Protein AF-A0A1Q6L442-F1 (afdb_monomer)

Structure (mmCIF, N/CA/C/O backbone):
data_AF-A0A1Q6L442-F1
#
_entry.id   AF-A0A1Q6L442-F1
#
loop_
_atom_site.group_PDB
_atom_site.id
_atom_site.type_symbol
_atom_site.label_atom_id
_atom_site.label_alt_id
_atom_site.label_comp_id
_atom_site.label_asym_id
_atom_site.label_entity_id
_atom_site.label_seq_id
_atom_site.pdbx_PDB_ins_code
_atom_site.Cartn_x
_atom_site.Cartn_y
_atom_site.Cartn_z
_atom_site.occupancy
_atom_site.B_iso_or_equiv
_atom_site.auth_seq_id
_atom_site.auth_comp_id
_atom_site.auth_asym_id
_atom_site.auth_atom_id
_atom_site.pdbx_PDB_model_num
ATOM 1 N N . MET A 1 1 ? 9.532 13.863 10.170 1.00 47.09 1 MET A N 1
ATOM 2 C CA . MET A 1 1 ? 10.358 12.880 9.444 1.00 47.09 1 MET A CA 1
ATOM 3 C C . MET A 1 1 ? 9.389 11.934 8.783 1.00 47.09 1 MET A C 1
ATOM 5 O O . MET A 1 1 ? 8.448 11.563 9.470 1.00 47.09 1 MET A O 1
ATOM 9 N N . ALA A 1 2 ? 9.573 11.649 7.494 1.00 65.31 2 ALA A N 1
ATOM 10 C CA . ALA A 1 2 ? 8.745 10.674 6.796 1.00 65.31 2 ALA A CA 1
ATOM 11 C C . ALA A 1 2 ? 8.930 9.281 7.428 1.00 65.31 2 ALA A C 1
ATOM 13 O O . ALA A 1 2 ? 10.045 8.948 7.839 1.00 65.31 2 ALA A O 1
ATOM 14 N N . MET A 1 3 ? 7.854 8.505 7.531 1.00 84.50 3 MET A N 1
ATOM 15 C CA . MET A 1 3 ? 7.868 7.109 7.976 1.00 84.50 3 MET A CA 1
ATOM 16 C C . MET A 1 3 ? 8.836 6.270 7.123 1.00 84.50 3 MET A C 1
ATOM 18 O O . MET A 1 3 ? 8.867 6.415 5.902 1.00 84.50 3 MET A O 1
ATOM 22 N N . SER A 1 4 ? 9.626 5.389 7.752 1.00 88.81 4 SER A N 1
ATOM 23 C CA . SER A 1 4 ? 10.539 4.503 7.009 1.00 88.81 4 SER A CA 1
ATOM 24 C C . SER A 1 4 ? 9.774 3.445 6.204 1.00 88.81 4 SER A C 1
ATOM 26 O O . SER A 1 4 ? 8.594 3.181 6.459 1.00 88.81 4 SER A O 1
ATOM 28 N N . LEU A 1 5 ? 10.444 2.790 5.251 1.00 88.56 5 LEU A N 1
ATOM 29 C CA . LEU A 1 5 ? 9.835 1.713 4.462 1.00 88.56 5 LEU A CA 1
ATOM 30 C C . LEU A 1 5 ? 9.466 0.507 5.327 1.00 88.56 5 LEU A C 1
ATOM 32 O O . LEU A 1 5 ? 8.399 -0.068 5.144 1.00 88.56 5 LEU A O 1
ATOM 36 N N . GLU A 1 6 ? 10.296 0.160 6.310 1.00 87.56 6 GLU A N 1
ATOM 37 C CA . GLU A 1 6 ? 10.014 -0.922 7.256 1.00 87.56 6 GLU A CA 1
ATOM 38 C C . GLU A 1 6 ? 8.834 -0.581 8.164 1.00 87.56 6 GLU A C 1
ATOM 40 O O . GLU A 1 6 ? 8.003 -1.438 8.461 1.00 87.56 6 GLU A O 1
ATOM 45 N N . GLN A 1 7 ? 8.743 0.678 8.602 1.00 90.00 7 GLN A N 1
ATOM 46 C CA . GLN A 1 7 ? 7.605 1.149 9.384 1.00 90.00 7 GLN A CA 1
ATOM 47 C C . GLN A 1 7 ? 6.324 1.131 8.548 1.00 90.00 7 GLN A C 1
ATOM 49 O O . GLN A 1 7 ? 5.296 0.680 9.046 1.00 90.00 7 GLN A O 1
ATOM 54 N N . THR A 1 8 ? 6.399 1.552 7.284 1.00 91.94 8 THR A N 1
ATOM 55 C CA . THR A 1 8 ? 5.276 1.538 6.337 1.00 91.94 8 THR A CA 1
ATOM 56 C C . THR A 1 8 ? 4.794 0.112 6.078 1.00 91.94 8 THR A C 1
ATOM 58 O O . THR A 1 8 ? 3.613 -0.167 6.273 1.00 91.94 8 THR A O 1
ATOM 61 N N . ASP A 1 9 ? 5.699 -0.809 5.728 1.00 90.81 9 ASP A N 1
ATOM 62 C CA . ASP A 1 9 ? 5.405 -2.242 5.574 1.00 90.81 9 ASP A CA 1
ATOM 63 C C . ASP A 1 9 ? 4.713 -2.793 6.825 1.00 90.81 9 ASP A C 1
ATOM 65 O O . ASP A 1 9 ? 3.621 -3.357 6.750 1.00 90.81 9 ASP A O 1
ATOM 69 N N . HIS A 1 10 ? 5.313 -2.576 7.997 1.00 91.06 10 HIS A N 1
ATOM 70 C CA . HIS A 1 10 ? 4.759 -3.055 9.256 1.00 91.06 10 HIS A CA 1
ATOM 71 C C . HIS A 1 10 ? 3.361 -2.493 9.525 1.00 91.06 10 HIS A C 1
ATOM 73 O O . HIS A 1 10 ? 2.498 -3.201 10.043 1.00 91.06 10 HIS A O 1
ATOM 79 N N . PHE A 1 11 ? 3.133 -1.220 9.212 1.00 92.50 11 PHE A N 1
ATOM 80 C CA . PHE A 1 11 ? 1.860 -0.566 9.471 1.00 92.50 11 PHE A CA 1
ATOM 81 C C . PHE A 1 11 ? 0.762 -1.080 8.534 1.00 92.50 11 PHE A C 1
ATOM 83 O O . PHE A 1 11 ? -0.302 -1.483 9.008 1.00 92.50 11 PHE A O 1
ATOM 90 N N . LEU A 1 12 ? 1.042 -1.150 7.229 1.00 94.12 12 LEU A N 1
ATOM 91 C CA . LEU A 1 12 ? 0.095 -1.621 6.215 1.00 94.12 12 LEU A CA 1
ATOM 92 C C . LEU A 1 12 ? -0.274 -3.094 6.412 1.00 94.12 12 LEU A C 1
ATOM 94 O O . LEU A 1 12 ? -1.444 -3.457 6.291 1.00 94.12 12 LEU A O 1
ATOM 98 N N . ARG A 1 13 ? 0.682 -3.941 6.824 1.00 94.19 13 ARG A N 1
ATOM 99 C CA . ARG A 1 13 ? 0.405 -5.357 7.124 1.00 94.19 13 ARG A CA 1
ATOM 100 C C . ARG A 1 13 ? -0.593 -5.570 8.256 1.00 94.19 13 ARG A C 1
ATOM 102 O O . ARG A 1 13 ? -1.249 -6.606 8.314 1.00 94.19 13 ARG A O 1
ATOM 109 N N . HIS A 1 14 ? -0.720 -4.598 9.151 1.00 94.75 14 HIS A N 1
ATOM 110 C CA . HIS A 1 14 ? -1.582 -4.694 10.322 1.00 94.75 14 HIS A CA 1
ATOM 111 C C . HIS A 1 14 ? -2.919 -3.958 10.173 1.00 94.75 14 HIS A C 1
ATOM 113 O O . HIS A 1 14 ? -3.725 -3.994 11.103 1.00 94.75 14 HIS A O 1
ATOM 119 N N . VAL A 1 15 ? -3.206 -3.354 9.011 1.00 95.12 15 VAL A N 1
ATOM 120 C CA . VAL A 1 15 ? -4.470 -2.637 8.753 1.00 95.12 15 VAL A CA 1
ATOM 121 C C . VAL A 1 15 ? -5.685 -3.524 9.017 1.00 95.12 15 VAL A C 1
ATOM 123 O O . VAL A 1 15 ? -6.583 -3.108 9.741 1.00 95.12 15 VAL A O 1
ATOM 126 N N . LYS A 1 16 ? -5.687 -4.773 8.534 1.00 96.19 16 LYS A N 1
ATOM 127 C CA . LYS A 1 16 ? -6.779 -5.725 8.794 1.00 96.19 16 LYS A CA 1
ATOM 128 C C . LYS A 1 16 ? -7.025 -5.961 10.281 1.00 96.19 16 LYS A C 1
ATOM 130 O O . LYS A 1 16 ? -8.147 -5.817 10.748 1.00 96.19 16 LYS A O 1
ATOM 135 N N . MET A 1 17 ? -5.968 -6.273 11.028 1.00 95.56 17 MET A N 1
ATOM 136 C CA . MET A 1 17 ? -6.059 -6.489 12.474 1.00 95.56 17 MET A CA 1
ATOM 137 C C . MET A 1 17 ? -6.638 -5.258 13.181 1.00 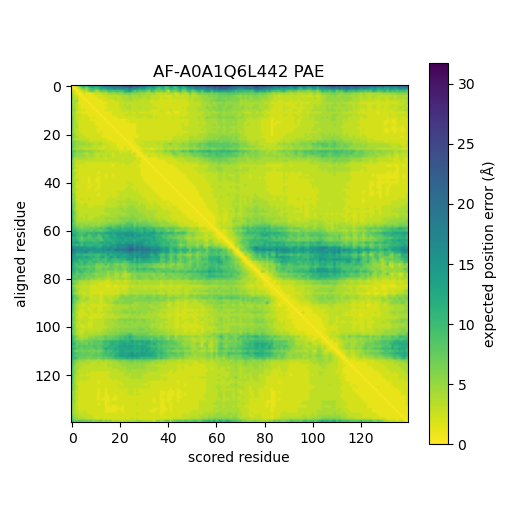95.56 17 MET A C 1
ATOM 139 O O . MET A 1 17 ? -7.467 -5.392 14.074 1.00 95.56 17 MET A O 1
ATOM 143 N N . HIS A 1 18 ? -6.230 -4.056 12.775 1.00 95.00 18 HIS A N 1
ATOM 144 C CA . HIS A 1 18 ? -6.735 -2.816 13.359 1.00 95.00 18 HIS A CA 1
ATOM 145 C C . HIS A 1 18 ? -8.176 -2.511 12.954 1.00 95.00 18 HIS A C 1
ATOM 147 O O . HIS A 1 18 ? -8.950 -2.037 13.781 1.00 95.00 18 HIS A O 1
ATOM 153 N N . ALA A 1 19 ? -8.577 -2.847 11.732 1.00 94.62 19 ALA A N 1
ATOM 154 C CA . ALA A 1 19 ? -9.970 -2.775 11.322 1.00 94.62 19 ALA A CA 1
ATOM 155 C C . ALA A 1 19 ? -10.856 -3.740 12.122 1.00 94.62 19 ALA A C 1
ATOM 157 O O . ALA A 1 19 ? -11.946 -3.354 12.545 1.00 94.62 19 ALA A O 1
ATOM 158 N N . ASP A 1 20 ? -10.380 -4.957 12.392 1.00 94.62 20 ASP A N 1
ATOM 159 C CA . ASP A 1 20 ? -11.085 -5.930 13.231 1.00 94.62 20 ASP A CA 1
ATOM 160 C C . ASP A 1 20 ? -11.217 -5.422 14.678 1.00 94.62 20 ASP A C 1
ATOM 162 O O . ASP A 1 20 ? -12.302 -5.483 15.258 1.00 94.62 20 ASP A O 1
ATOM 166 N N . GLU A 1 21 ? -10.157 -4.830 15.242 1.00 95.81 21 GLU A N 1
ATOM 167 C CA . GLU A 1 21 ? -10.202 -4.158 16.550 1.00 95.81 21 GLU A CA 1
ATOM 168 C C . GLU A 1 21 ? -11.255 -3.032 16.584 1.00 95.81 21 GLU A C 1
ATOM 170 O O . GLU A 1 21 ? -11.976 -2.886 17.574 1.00 95.81 21 GLU A O 1
ATOM 175 N N . VAL A 1 22 ? -11.375 -2.238 15.512 1.00 94.25 22 VAL A N 1
ATOM 176 C CA . VAL A 1 22 ? -12.389 -1.174 15.407 1.00 94.25 22 VAL A CA 1
ATOM 177 C C . VAL A 1 22 ? -13.797 -1.768 15.330 1.00 94.25 22 VAL A C 1
ATOM 179 O O . VAL A 1 22 ? -14.670 -1.343 16.087 1.00 94.25 22 VAL A O 1
ATOM 182 N N . LYS A 1 23 ? -14.022 -2.783 14.483 1.00 92.62 23 LYS A N 1
ATOM 183 C CA . LYS A 1 23 ? -15.328 -3.458 14.337 1.00 92.62 23 LYS A CA 1
ATOM 184 C C . LYS A 1 23 ? -15.798 -4.104 15.645 1.00 92.62 23 LYS A C 1
ATOM 186 O O . LYS A 1 23 ? -16.991 -4.096 15.934 1.00 92.62 23 LYS A O 1
ATOM 191 N N . LEU A 1 24 ? -14.871 -4.638 16.441 1.00 94.44 24 LEU A N 1
ATOM 192 C CA . LEU A 1 24 ? -15.152 -5.276 17.731 1.00 94.44 24 LEU A CA 1
ATOM 193 C C . LEU A 1 24 ? -15.218 -4.291 18.911 1.00 94.44 24 LEU A C 1
ATOM 195 O O . LEU A 1 24 ? -15.522 -4.706 20.029 1.00 94.44 24 LEU A O 1
ATOM 199 N N . GLY A 1 25 ? -14.913 -3.006 18.701 1.00 93.81 25 GLY A N 1
ATOM 200 C CA . GLY A 1 25 ? -14.848 -2.010 19.775 1.00 93.81 25 GLY A CA 1
ATOM 201 C C . GLY A 1 25 ? -13.678 -2.216 20.748 1.00 93.81 25 GLY A C 1
ATOM 202 O O . GLY A 1 25 ? -13.725 -1.748 21.883 1.00 93.81 25 GLY A O 1
ATOM 203 N N . THR A 1 26 ? -12.627 -2.926 20.328 1.00 95.75 26 THR A N 1
ATOM 204 C CA . THR A 1 26 ? -11.434 -3.240 21.133 1.00 95.75 26 THR A CA 1
ATOM 205 C C . THR A 1 26 ? -10.200 -2.435 20.725 1.00 95.75 26 THR A C 1
ATOM 207 O O . THR A 1 26 ? -9.119 -2.650 21.275 1.00 95.75 26 THR A O 1
ATOM 210 N N . PHE A 1 27 ? -10.337 -1.487 19.796 1.00 94.81 27 PHE A N 1
ATOM 211 C CA . PHE A 1 27 ? -9.258 -0.603 19.363 1.00 94.81 27 PHE A CA 1
ATOM 212 C C . PHE A 1 27 ? -8.814 0.342 20.493 1.00 94.81 27 PHE A C 1
ATOM 214 O O . PHE A 1 27 ? -9.555 1.229 20.909 1.00 94.81 27 PHE A O 1
ATOM 221 N N . LYS A 1 28 ? -7.589 0.143 21.002 1.00 91.88 28 LYS A N 1
ATOM 222 C CA . LYS A 1 28 ? -7.032 0.877 22.162 1.00 91.88 28 LYS A CA 1
ATOM 223 C C . LYS A 1 28 ? -5.968 1.922 21.815 1.00 91.88 28 LYS A C 1
ATOM 225 O O . LYS A 1 28 ? -5.414 2.537 22.723 1.00 91.88 28 LYS A O 1
ATOM 230 N N . LYS A 1 29 ? -5.601 2.064 20.539 1.00 91.44 29 LYS A N 1
ATOM 231 C CA . LYS A 1 29 ? -4.540 3.000 20.136 1.00 91.44 29 LYS A CA 1
ATOM 232 C C . LYS A 1 29 ? -5.066 4.429 20.194 1.00 91.44 29 LYS A C 1
ATOM 234 O O . LYS A 1 29 ? -6.263 4.652 20.021 1.00 91.44 29 LYS A O 1
ATOM 239 N N . ASP A 1 30 ? -4.161 5.381 20.404 1.00 93.69 30 ASP A N 1
ATOM 240 C CA . ASP A 1 30 ? -4.505 6.793 20.280 1.00 93.69 30 ASP A CA 1
ATOM 241 C C . ASP A 1 30 ? -4.990 7.081 18.855 1.00 93.69 30 ASP A C 1
ATOM 243 O O . ASP A 1 30 ? -4.300 6.790 17.876 1.00 93.69 30 ASP A O 1
ATOM 247 N N . LYS A 1 31 ? -6.217 7.589 18.751 1.00 91.88 31 LYS A N 1
ATOM 248 C CA . LYS A 1 31 ? -6.934 7.713 17.483 1.00 91.88 31 LYS A CA 1
ATOM 249 C C . LYS A 1 31 ? -6.283 8.748 16.564 1.00 91.88 31 LYS A C 1
ATOM 251 O O . LYS A 1 31 ? -6.155 8.495 15.368 1.00 91.88 31 LYS A O 1
ATOM 256 N N . GLU A 1 32 ? -5.861 9.886 17.113 1.00 92.69 32 GLU A N 1
ATOM 257 C CA . GLU A 1 32 ? -5.261 10.981 16.343 1.00 92.69 32 GLU A CA 1
ATOM 258 C C . GLU A 1 32 ? -3.869 10.603 15.820 1.00 92.69 32 GLU A C 1
ATOM 260 O O . GLU A 1 32 ? -3.595 10.741 14.624 1.00 92.69 32 GLU A O 1
ATOM 265 N N . ASP A 1 33 ? -3.006 10.063 16.685 1.00 93.56 33 ASP A N 1
ATOM 266 C CA . ASP A 1 33 ? -1.670 9.595 16.308 1.00 93.56 33 ASP A CA 1
ATOM 267 C C . ASP A 1 33 ? -1.738 8.426 15.316 1.00 93.56 33 ASP A C 1
ATOM 269 O O . ASP A 1 33 ? -0.993 8.396 14.330 1.00 93.56 33 ASP A O 1
ATOM 273 N N . TYR A 1 34 ? -2.666 7.485 15.520 1.00 94.62 34 TYR A N 1
ATOM 274 C CA . TYR A 1 34 ? -2.847 6.363 14.603 1.00 94.62 34 TYR A CA 1
ATOM 275 C C . TYR A 1 34 ? -3.322 6.818 13.219 1.00 94.62 34 TYR A C 1
ATOM 277 O O . TYR A 1 34 ? -2.739 6.401 12.220 1.00 94.62 34 TYR A O 1
ATOM 285 N N . LEU A 1 35 ? -4.327 7.701 13.142 1.00 95.12 35 LEU A N 1
ATOM 286 C CA . LEU A 1 35 ? -4.812 8.257 11.872 1.00 95.12 35 LEU A CA 1
ATOM 287 C C . LEU A 1 35 ? -3.700 8.975 11.107 1.00 95.12 35 LEU A C 1
ATOM 289 O O . LEU A 1 35 ? -3.562 8.797 9.896 1.00 95.12 35 LEU A O 1
ATOM 293 N N . LYS A 1 36 ? -2.878 9.760 11.810 1.00 94.88 36 LYS A N 1
ATOM 294 C CA . LYS A 1 36 ? -1.727 10.439 11.213 1.00 94.88 36 LYS A CA 1
ATOM 295 C C . LYS A 1 36 ? -0.744 9.439 10.600 1.00 94.88 36 LYS A C 1
ATOM 297 O O . LYS A 1 36 ? -0.351 9.608 9.448 1.00 94.88 36 LYS A O 1
ATOM 302 N N . LYS A 1 37 ? -0.383 8.390 11.345 1.00 95.25 37 LYS A N 1
ATOM 303 C CA . LYS A 1 37 ? 0.526 7.329 10.879 1.00 95.25 37 LYS A CA 1
ATOM 304 C C . LYS A 1 37 ? -0.058 6.528 9.718 1.00 95.25 37 LYS A C 1
ATOM 306 O O . LYS A 1 37 ? 0.675 6.207 8.790 1.00 95.25 37 LYS A O 1
ATOM 311 N N . LEU A 1 38 ? -1.362 6.253 9.734 1.00 94.88 38 LEU A N 1
ATOM 312 C CA . LEU A 1 38 ? -2.047 5.537 8.657 1.00 94.88 38 LEU A CA 1
ATOM 313 C C . LEU A 1 38 ? -2.031 6.333 7.348 1.00 94.88 38 LEU A C 1
ATOM 315 O O . LEU A 1 38 ? -1.661 5.792 6.309 1.00 94.88 38 LEU A O 1
ATOM 319 N N . LYS A 1 39 ? -2.353 7.630 7.409 1.00 94.31 39 LYS A N 1
ATOM 320 C CA . LYS A 1 39 ? -2.280 8.539 6.252 1.00 94.31 39 LYS A CA 1
ATOM 321 C C . LYS A 1 39 ? -0.854 8.657 5.713 1.00 94.31 39 LYS A C 1
ATOM 323 O O . LYS A 1 39 ? -0.646 8.709 4.504 1.00 94.31 39 LYS A O 1
ATOM 328 N N . GLU A 1 40 ? 0.138 8.675 6.599 1.00 95.12 40 GLU A N 1
ATOM 329 C CA . GLU A 1 40 ? 1.546 8.700 6.207 1.00 95.12 40 GLU A CA 1
ATOM 330 C C . GLU A 1 40 ? 1.980 7.398 5.516 1.00 95.12 40 GLU A C 1
ATOM 332 O O . GLU A 1 40 ? 2.573 7.456 4.441 1.00 95.12 40 GLU A O 1
ATOM 337 N N . ALA A 1 41 ? 1.616 6.235 6.063 1.00 94.38 41 ALA A N 1
ATOM 338 C CA . ALA A 1 41 ? 1.903 4.937 5.452 1.00 94.38 41 ALA A CA 1
ATOM 339 C C . ALA A 1 41 ? 1.236 4.786 4.071 1.00 94.38 41 ALA A C 1
ATOM 341 O O . ALA A 1 41 ? 1.879 4.358 3.111 1.00 94.38 41 ALA A O 1
ATOM 342 N N . GLN A 1 42 ? -0.032 5.197 3.942 1.00 93.56 42 GLN A N 1
ATOM 343 C CA . GLN A 1 42 ? -0.753 5.206 2.665 1.00 93.56 42 GLN A CA 1
ATOM 344 C C . GLN A 1 42 ? -0.059 6.114 1.637 1.00 93.56 42 GLN A C 1
ATOM 346 O O . GLN A 1 42 ? 0.093 5.736 0.475 1.00 93.56 42 GLN A O 1
ATOM 351 N N . LYS A 1 43 ? 0.425 7.289 2.064 1.00 92.62 43 LYS A N 1
ATOM 352 C CA . LYS A 1 43 ? 1.189 8.198 1.202 1.00 92.62 43 LYS A CA 1
ATOM 353 C C . LYS A 1 43 ? 2.496 7.568 0.713 1.00 92.62 43 LYS A C 1
ATOM 35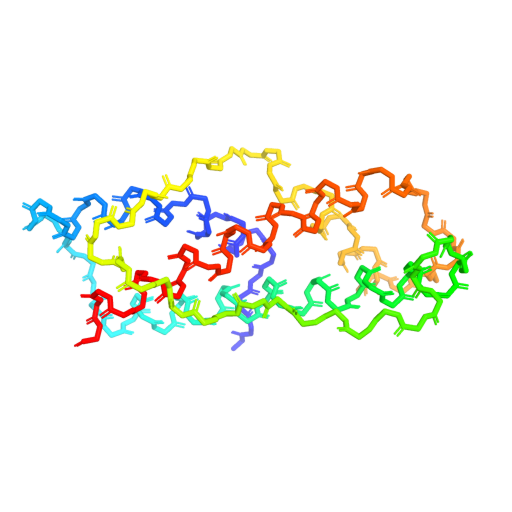5 O O . LYS A 1 43 ? 2.794 7.662 -0.474 1.00 92.62 43 LYS A O 1
ATOM 360 N N . VAL A 1 44 ? 3.258 6.913 1.590 1.00 92.62 44 VAL A N 1
ATOM 361 C CA . VAL A 1 44 ? 4.500 6.227 1.190 1.00 92.62 44 VAL A CA 1
ATOM 362 C C . VAL A 1 44 ? 4.203 5.114 0.179 1.00 92.62 44 VAL A C 1
ATOM 364 O O . VAL A 1 44 ? 4.895 5.014 -0.831 1.00 92.62 44 VAL A O 1
ATOM 367 N N . ALA A 1 45 ? 3.133 4.336 0.374 1.00 91.81 45 ALA A N 1
ATOM 368 C CA . ALA A 1 45 ? 2.712 3.323 -0.597 1.00 91.81 45 ALA A CA 1
ATOM 369 C C . ALA A 1 45 ? 2.345 3.920 -1.970 1.00 91.81 45 ALA A C 1
ATOM 371 O O . ALA A 1 45 ? 2.695 3.345 -3.004 1.00 91.81 45 ALA A O 1
ATOM 372 N N . LEU A 1 46 ? 1.688 5.086 -1.997 1.00 90.81 46 LEU A N 1
ATOM 373 C CA . LEU A 1 46 ? 1.404 5.814 -3.238 1.00 90.81 46 LEU A CA 1
ATOM 374 C C . LEU A 1 46 ? 2.692 6.250 -3.944 1.00 90.81 46 LEU A C 1
ATOM 376 O O . LEU A 1 46 ? 2.832 6.035 -5.146 1.00 90.81 46 LEU A O 1
ATOM 380 N N . GLU A 1 47 ? 3.659 6.803 -3.214 1.00 89.94 47 GLU A N 1
ATOM 381 C CA . GLU A 1 47 ? 4.956 7.184 -3.786 1.00 89.94 47 GLU A CA 1
ATOM 382 C C . GLU A 1 47 ? 5.706 5.976 -4.367 1.00 89.94 47 GLU A C 1
ATOM 384 O O . GLU A 1 47 ? 6.182 6.041 -5.498 1.00 89.94 47 GLU A O 1
ATOM 389 N N . MET A 1 48 ? 5.736 4.849 -3.645 1.00 90.25 48 MET A N 1
ATOM 390 C CA . MET A 1 48 ? 6.335 3.601 -4.137 1.00 90.25 48 MET A CA 1
ATOM 391 C C . MET A 1 48 ? 5.687 3.130 -5.441 1.00 90.25 48 MET A C 1
ATOM 393 O O . MET A 1 48 ? 6.365 2.607 -6.323 1.00 90.25 48 MET A O 1
ATOM 397 N N . SER A 1 49 ? 4.376 3.317 -5.580 1.00 89.38 49 SER A N 1
ATOM 398 C CA . SER A 1 49 ? 3.666 2.945 -6.799 1.00 89.38 49 SER A CA 1
ATOM 399 C C . SER A 1 49 ? 4.017 3.837 -7.984 1.00 89.38 49 SER A C 1
ATOM 401 O O . SER A 1 49 ? 4.242 3.330 -9.082 1.00 89.38 49 SER A O 1
ATOM 403 N N . HIS A 1 50 ? 4.161 5.147 -7.761 1.00 88.31 50 HIS A N 1
ATOM 404 C CA . HIS A 1 50 ? 4.596 6.084 -8.795 1.00 88.31 50 HIS A CA 1
ATOM 405 C C . HIS A 1 50 ? 5.978 5.717 -9.342 1.00 88.31 50 HIS A C 1
ATOM 407 O O . HIS A 1 50 ? 6.167 5.721 -10.561 1.00 88.31 50 HIS A O 1
ATOM 413 N N . ASP A 1 51 ? 6.908 5.321 -8.471 1.00 88.19 51 ASP A N 1
ATOM 414 C CA . ASP A 1 51 ? 8.234 4.853 -8.884 1.00 88.19 51 ASP A CA 1
ATOM 415 C C . ASP A 1 51 ? 8.146 3.612 -9.787 1.00 88.19 51 ASP A C 1
ATOM 417 O O . ASP A 1 51 ? 8.805 3.536 -10.827 1.00 88.19 51 ASP A O 1
ATOM 421 N N . MET A 1 52 ? 7.291 2.645 -9.436 1.00 88.50 52 MET A N 1
ATOM 422 C CA . MET A 1 52 ? 7.082 1.439 -10.246 1.00 88.50 52 MET A CA 1
ATOM 423 C C . MET A 1 52 ? 6.531 1.772 -11.630 1.00 88.50 52 MET A C 1
ATOM 425 O O . MET A 1 52 ? 7.022 1.257 -12.634 1.00 88.50 52 MET A O 1
ATOM 429 N N . ILE A 1 53 ? 5.541 2.661 -11.702 1.00 87.38 53 ILE A N 1
ATOM 430 C CA . ILE A 1 53 ? 4.934 3.095 -12.965 1.00 87.38 53 ILE A CA 1
ATOM 431 C C . ILE A 1 53 ? 5.962 3.809 -13.838 1.00 87.38 53 ILE A C 1
ATOM 433 O O . ILE A 1 53 ? 6.037 3.566 -15.046 1.00 87.38 53 IL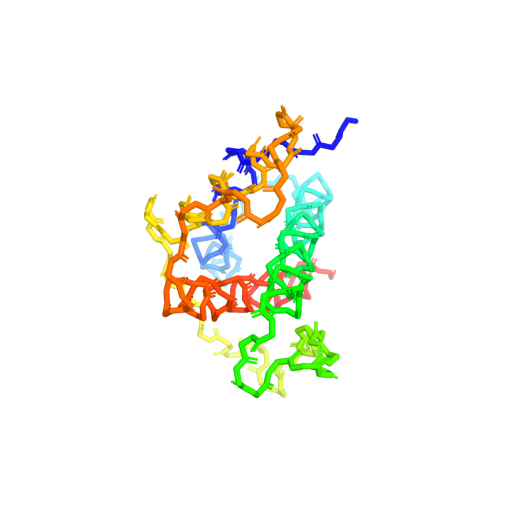E A O 1
ATOM 437 N N . TYR A 1 54 ? 6.781 4.667 -13.230 1.00 87.56 54 TYR A N 1
ATOM 438 C CA . TYR A 1 54 ? 7.864 5.344 -13.925 1.00 87.56 54 TYR A CA 1
ATOM 439 C C . TYR A 1 54 ? 8.858 4.342 -14.528 1.00 87.56 54 TYR A C 1
ATOM 441 O O . TYR A 1 54 ? 9.180 4.443 -15.713 1.00 87.56 54 TYR A O 1
ATOM 449 N N . ILE A 1 55 ? 9.270 3.323 -13.770 1.00 86.88 55 ILE A N 1
ATOM 450 C CA . ILE A 1 55 ? 10.154 2.256 -14.263 1.00 86.88 55 ILE A CA 1
ATOM 451 C C . ILE A 1 55 ? 9.501 1.479 -15.410 1.00 86.88 55 ILE A C 1
ATOM 453 O O . ILE A 1 55 ? 10.159 1.212 -16.423 1.00 86.88 55 ILE A O 1
ATOM 457 N N . LEU A 1 56 ? 8.212 1.143 -15.287 1.00 86.00 56 LEU A N 1
ATOM 458 C CA . LEU A 1 56 ? 7.475 0.418 -16.322 1.00 86.00 56 LEU A CA 1
ATOM 459 C C . LEU A 1 56 ? 7.436 1.201 -17.645 1.00 86.00 56 LEU A C 1
ATOM 461 O O . LEU A 1 56 ? 7.719 0.647 -18.713 1.00 86.00 56 LEU A O 1
ATOM 465 N N . ARG A 1 57 ? 7.169 2.510 -17.559 1.00 86.06 57 ARG A N 1
ATOM 466 C CA . ARG A 1 57 ? 7.198 3.450 -18.691 1.00 86.06 57 ARG A CA 1
ATOM 467 C C . ARG A 1 57 ? 8.594 3.580 -19.292 1.00 86.06 57 ARG A C 1
ATOM 469 O O . ARG A 1 57 ? 8.755 3.451 -20.506 1.00 86.06 57 ARG A O 1
ATOM 476 N N . LEU A 1 58 ? 9.612 3.805 -18.460 1.00 85.88 58 LEU A N 1
ATOM 477 C CA . LEU A 1 58 ? 10.994 4.011 -18.901 1.00 85.88 58 LEU A CA 1
ATOM 478 C C . LEU A 1 58 ? 11.525 2.807 -19.690 1.00 85.88 58 LEU A C 1
ATOM 480 O O . LEU A 1 58 ? 12.240 2.971 -20.680 1.00 85.88 58 LEU A O 1
ATOM 484 N N . ARG A 1 59 ? 11.137 1.598 -19.275 1.00 83.56 59 ARG A N 1
ATOM 485 C CA . ARG A 1 59 ? 11.503 0.333 -19.926 1.00 83.56 59 ARG A CA 1
ATOM 486 C C . ARG A 1 59 ? 10.626 -0.024 -21.123 1.00 83.56 59 ARG A C 1
ATOM 488 O O . ARG A 1 59 ? 10.906 -1.021 -21.782 1.00 83.56 59 ARG A O 1
ATOM 495 N N . LYS A 1 60 ? 9.613 0.795 -21.429 1.00 84.00 60 LYS A N 1
ATOM 496 C CA . LYS A 1 60 ? 8.660 0.593 -22.530 1.00 84.00 60 LYS A CA 1
ATOM 497 C C . LYS A 1 60 ? 8.006 -0.789 -22.482 1.00 84.00 60 LYS A C 1
ATOM 499 O O . LYS A 1 60 ? 7.895 -1.462 -23.508 1.00 84.00 60 LYS A O 1
ATOM 504 N N . PHE A 1 61 ? 7.601 -1.231 -21.289 1.00 82.50 61 PHE A N 1
ATOM 505 C CA . PHE A 1 61 ? 6.804 -2.449 -21.188 1.00 82.50 61 PHE A CA 1
ATOM 506 C C . PHE A 1 61 ? 5.465 -2.251 -21.897 1.00 82.50 61 PHE A C 1
ATOM 508 O O . PHE A 1 61 ? 4.813 -1.214 -21.751 1.00 82.50 61 PHE A O 1
ATOM 515 N N . LYS A 1 62 ? 5.071 -3.260 -22.677 1.00 81.81 62 LYS A N 1
ATOM 516 C CA . LYS A 1 62 ? 3.863 -3.215 -23.499 1.00 81.81 62 LYS A CA 1
ATOM 517 C C . LYS A 1 62 ? 2.628 -2.994 -22.625 1.00 81.81 62 LYS A C 1
ATOM 519 O O . LYS A 1 62 ? 2.385 -3.783 -21.720 1.00 81.81 62 LYS A O 1
ATOM 524 N N . GLY A 1 63 ? 1.835 -1.970 -22.934 1.00 80.50 63 GLY A N 1
ATOM 525 C CA . GLY A 1 63 ? 0.632 -1.596 -22.182 1.00 80.50 63 GLY A CA 1
ATOM 526 C C . GLY A 1 63 ? 0.864 -0.517 -21.120 1.00 80.50 63 GLY A C 1
ATOM 527 O O . GLY A 1 63 ? -0.108 0.013 -20.584 1.00 80.50 63 GLY A O 1
ATOM 528 N N . TYR A 1 64 ? 2.120 -0.148 -20.851 1.00 82.50 64 TYR A N 1
ATOM 529 C CA . TYR A 1 64 ? 2.488 0.845 -19.839 1.00 82.50 64 TYR A CA 1
ATOM 530 C C . TYR A 1 64 ? 3.043 2.143 -20.419 1.00 82.50 64 TYR A C 1
ATOM 532 O O . TYR A 1 64 ? 3.297 3.079 -19.668 1.00 82.50 64 TYR A O 1
ATOM 540 N N . GLU A 1 65 ? 3.196 2.246 -21.739 1.00 80.62 65 GLU A N 1
ATOM 541 C CA . GLU A 1 65 ? 3.904 3.339 -22.415 1.00 80.62 65 GLU A CA 1
ATOM 542 C C . GLU A 1 65 ? 3.325 4.724 -22.100 1.00 80.62 65 GLU A C 1
ATOM 544 O O . GLU A 1 65 ? 4.069 5.698 -22.022 1.00 80.62 65 GLU A O 1
ATOM 549 N N . ASN A 1 66 ? 2.011 4.794 -21.868 1.00 78.50 66 ASN A N 1
ATOM 550 C CA . ASN A 1 66 ? 1.287 6.011 -21.494 1.00 78.50 66 ASN A CA 1
ATOM 551 C C . ASN A 1 66 ? 0.409 5.808 -20.246 1.00 78.50 66 ASN A C 1
ATOM 553 O O . ASN A 1 66 ? -0.530 6.570 -20.032 1.00 78.50 66 ASN A O 1
ATOM 557 N N . ALA A 1 67 ? 0.653 4.762 -19.447 1.00 72.31 67 ALA A N 1
ATOM 558 C CA . ALA A 1 67 ? -0.244 4.390 -18.352 1.00 72.31 67 ALA A CA 1
ATOM 559 C C . ALA A 1 67 ? -0.229 5.449 -17.249 1.00 72.31 67 ALA A C 1
ATOM 561 O O . ALA A 1 67 ? 0.744 5.527 -16.502 1.00 72.31 67 ALA A O 1
ATOM 562 N N . ASP A 1 68 ? -1.253 6.301 -17.167 1.00 65.88 68 ASP A N 1
ATOM 563 C CA . ASP A 1 68 ? -1.468 7.232 -16.053 1.00 65.88 68 ASP A CA 1
ATOM 564 C C . ASP A 1 68 ? -2.105 6.473 -14.897 1.00 65.88 68 ASP A C 1
ATOM 566 O O . ASP A 1 68 ? -3.321 6.347 -14.779 1.00 65.88 68 ASP A O 1
ATOM 570 N N . PHE A 1 69 ? -1.249 5.808 -14.136 1.00 66.06 69 PHE A N 1
ATOM 571 C CA . PHE A 1 69 ? -1.696 4.854 -13.148 1.00 66.06 69 PHE A CA 1
ATOM 572 C C . PHE A 1 69 ? -1.781 5.581 -11.808 1.00 66.06 69 PHE A C 1
ATOM 574 O O . PHE A 1 69 ? -0.800 5.720 -11.086 1.00 66.06 69 PHE A O 1
ATOM 581 N N . SER A 1 70 ? -2.968 6.086 -11.493 1.00 65.81 70 SER A N 1
ATOM 582 C CA . SER A 1 70 ? -3.329 6.404 -10.117 1.00 65.81 70 SER A CA 1
ATOM 583 C C . SER A 1 70 ? -4.124 5.228 -9.569 1.00 65.81 70 SER A C 1
ATOM 585 O O . SER A 1 70 ? -4.975 4.654 -10.256 1.00 65.81 70 SER A O 1
ATOM 587 N N . PHE A 1 71 ? -3.831 4.813 -8.339 1.00 70.12 71 PHE A N 1
ATOM 588 C CA . PHE A 1 71 ? -4.725 3.866 -7.694 1.00 70.12 71 PHE A CA 1
ATOM 589 C C . PHE A 1 71 ? -6.074 4.529 -7.489 1.00 70.12 71 PHE A C 1
ATOM 591 O O . PHE A 1 71 ? -6.158 5.690 -7.086 1.00 70.12 71 PHE A O 1
ATOM 598 N N . ASN A 1 72 ? -7.138 3.774 -7.738 1.00 66.25 72 ASN A N 1
ATOM 599 C CA . ASN A 1 72 ? -8.461 4.212 -7.357 1.00 66.25 72 ASN A CA 1
ATOM 600 C C . ASN A 1 72 ? -8.576 4.158 -5.824 1.00 66.25 72 ASN A C 1
ATOM 602 O O . ASN A 1 72 ? -8.932 3.127 -5.261 1.00 66.25 72 ASN A O 1
ATOM 606 N N . ILE A 1 73 ? -8.261 5.275 -5.164 1.00 68.56 73 ILE A N 1
ATOM 607 C CA . ILE A 1 73 ? -8.417 5.464 -3.711 1.00 68.56 73 ILE A CA 1
ATOM 608 C C . ILE A 1 73 ? -9.881 5.788 -3.362 1.00 68.56 73 ILE A C 1
ATOM 610 O O . ILE A 1 73 ? -10.193 6.152 -2.236 1.00 68.56 73 ILE A O 1
ATOM 614 N N . THR A 1 74 ? -10.816 5.700 -4.315 1.00 75.25 74 THR A N 1
ATOM 615 C CA . THR A 1 74 ? -12.229 5.918 -4.001 1.00 75.25 74 THR A CA 1
ATOM 616 C C . THR A 1 74 ? -12.695 4.825 -3.047 1.00 75.25 74 THR A C 1
ATOM 618 O O . THR A 1 74 ? -12.466 3.633 -3.278 1.00 75.25 74 THR A O 1
ATOM 621 N N . LEU A 1 75 ? -13.358 5.247 -1.972 1.00 82.25 75 LEU A N 1
ATOM 622 C CA . LEU A 1 75 ? -14.003 4.343 -1.033 1.00 82.25 75 LEU A CA 1
ATOM 623 C C . LEU A 1 75 ? -14.973 3.419 -1.788 1.00 82.25 75 LEU A C 1
ATOM 625 O O . LEU A 1 75 ? -15.768 3.912 -2.591 1.00 82.25 75 LEU A O 1
ATOM 629 N N . PRO A 1 76 ? -14.943 2.102 -1.530 1.00 82.38 76 PRO A N 1
ATOM 630 C CA . PRO A 1 76 ? -15.960 1.189 -2.033 1.00 82.38 76 PRO A CA 1
ATOM 631 C C . PRO A 1 76 ? -17.363 1.632 -1.598 1.00 82.38 76 PRO A C 1
ATOM 633 O O . PRO A 1 76 ? -17.540 2.123 -0.480 1.00 82.38 76 PRO A O 1
ATOM 636 N N . ASP A 1 77 ? -18.369 1.399 -2.445 1.00 83.25 77 ASP A N 1
ATOM 637 C CA . ASP A 1 77 ? -19.763 1.769 -2.150 1.00 83.25 77 ASP A CA 1
ATOM 638 C C . ASP A 1 77 ? -20.252 1.171 -0.817 1.00 83.25 77 ASP A C 1
ATOM 640 O O . ASP A 1 77 ? -20.914 1.848 -0.029 1.00 83.25 77 ASP A O 1
ATOM 644 N N . ASP A 1 78 ? -19.857 -0.074 -0.524 1.00 86.31 78 ASP A N 1
ATOM 645 C CA . ASP A 1 78 ? -20.116 -0.755 0.749 1.00 86.31 78 ASP A CA 1
ATOM 646 C C . ASP A 1 78 ? -18.862 -0.847 1.636 1.00 86.31 78 ASP A C 1
ATOM 648 O O . ASP A 1 78 ? -18.471 -1.910 2.122 1.00 86.31 78 ASP A O 1
ATOM 652 N N . TRP A 1 79 ? -18.201 0.290 1.866 1.00 86.88 79 TRP A N 1
ATOM 653 C CA . TRP A 1 79 ? -17.009 0.352 2.722 1.00 86.88 79 TRP A CA 1
ATOM 654 C C . TRP A 1 79 ? -17.264 -0.117 4.169 1.00 86.88 79 TRP A C 1
ATOM 656 O O . TRP A 1 79 ? -16.330 -0.513 4.862 1.00 86.88 79 TRP A O 1
ATOM 666 N N . LYS A 1 80 ? -18.520 -0.118 4.644 1.00 84.62 80 LYS A N 1
ATOM 667 C CA . LYS A 1 80 ? -18.875 -0.581 5.999 1.00 84.62 80 LYS A CA 1
ATOM 668 C C . LYS A 1 80 ? -18.690 -2.089 6.166 1.00 84.62 80 LYS A C 1
ATOM 670 O O . LYS A 1 80 ? -18.234 -2.530 7.221 1.00 84.62 80 LYS A O 1
ATOM 675 N N . ASN A 1 81 ? -19.009 -2.865 5.130 1.00 87.38 81 ASN A N 1
ATOM 676 C CA . ASN A 1 81 ? -18.808 -4.315 5.108 1.00 87.38 81 ASN A CA 1
ATOM 677 C C . ASN A 1 81 ? -17.520 -4.721 4.383 1.00 87.38 81 ASN A C 1
ATOM 679 O O . ASN A 1 81 ? -17.343 -5.894 4.064 1.00 87.38 81 ASN A O 1
ATOM 683 N N . HIS A 1 82 ? -16.613 -3.769 4.146 1.00 92.00 82 HIS A N 1
ATOM 684 C CA . HIS A 1 82 ? -15.357 -4.014 3.448 1.00 92.00 82 HIS A CA 1
ATOM 685 C C . HIS A 1 82 ? -14.589 -5.194 4.045 1.00 92.00 82 HIS A C 1
A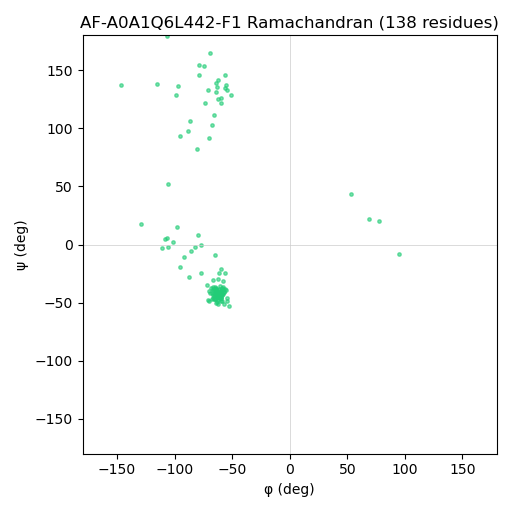TOM 687 O O . HIS A 1 82 ? -14.337 -5.259 5.261 1.00 92.00 82 HIS A O 1
ATOM 693 N N . GLU A 1 83 ? -14.205 -6.113 3.162 1.00 91.88 83 GLU A N 1
ATOM 694 C CA . GLU A 1 83 ? -13.338 -7.233 3.485 1.00 91.88 83 GLU A CA 1
ATOM 695 C C . GLU A 1 83 ? -11.877 -6.801 3.340 1.00 91.88 83 GLU A C 1
ATOM 697 O O . GLU A 1 83 ? -11.348 -6.617 2.240 1.00 91.88 83 GLU A O 1
ATOM 702 N N . PHE A 1 84 ? -11.230 -6.632 4.492 1.00 94.00 84 PHE A N 1
ATOM 703 C CA . PHE A 1 84 ? -9.819 -6.289 4.576 1.00 94.00 84 PHE A CA 1
ATOM 704 C C . PHE A 1 84 ? -8.951 -7.479 4.165 1.00 94.00 84 PHE A C 1
ATOM 706 O O . PHE A 1 84 ? -9.132 -8.614 4.641 1.00 94.00 84 PHE A O 1
ATOM 713 N N . ARG A 1 85 ? -7.971 -7.208 3.305 1.00 95.00 85 ARG A N 1
ATOM 714 C CA . ARG A 1 85 ? -7.021 -8.203 2.818 1.00 95.00 85 ARG A CA 1
ATOM 715 C C . ARG A 1 85 ? -5.940 -8.463 3.856 1.00 95.00 85 ARG A C 1
ATOM 717 O O . ARG A 1 85 ? -5.650 -7.653 4.734 1.00 95.00 85 ARG A O 1
ATOM 724 N N . THR A 1 86 ? -5.371 -9.660 3.783 1.00 94.12 86 THR A N 1
ATOM 725 C CA . THR A 1 86 ? -4.269 -10.071 4.650 1.00 94.12 86 THR A CA 1
ATOM 726 C C . THR A 1 86 ? -2.963 -9.903 3.893 1.00 94.12 86 THR A C 1
ATOM 728 O O . THR A 1 86 ? -2.818 -10.442 2.799 1.00 94.12 86 THR A O 1
ATOM 731 N N . PHE A 1 87 ? -2.009 -9.213 4.509 1.00 94.62 87 PHE A N 1
ATOM 732 C CA . PHE A 1 87 ? -0.665 -9.037 3.976 1.00 94.62 87 PHE A CA 1
ATOM 733 C C . PHE A 1 87 ? 0.346 -9.721 4.898 1.00 94.62 87 PHE A C 1
ATOM 735 O O . PHE A 1 87 ? 0.258 -9.642 6.125 1.00 94.62 87 PHE A O 1
ATOM 742 N N . ASP A 1 88 ? 1.317 -10.392 4.299 1.00 91.19 88 ASP A N 1
ATOM 743 C CA . ASP A 1 88 ? 2.422 -11.062 4.975 1.00 91.19 88 ASP A CA 1
ATOM 744 C C . ASP A 1 88 ? 3.742 -10.300 4.787 1.00 91.19 88 ASP A C 1
ATOM 746 O O . ASP A 1 88 ? 3.808 -9.276 4.109 1.00 91.19 88 ASP A O 1
ATOM 750 N N . CYS A 1 89 ? 4.829 -10.806 5.371 1.00 85.56 89 CYS A N 1
ATOM 751 C CA . CYS A 1 89 ? 6.146 -10.173 5.272 1.00 85.56 89 CYS A CA 1
ATOM 752 C C . CYS A 1 89 ? 6.738 -10.140 3.848 1.00 85.56 89 CYS A C 1
ATOM 754 O O . CYS A 1 89 ? 7.784 -9.525 3.648 1.00 85.56 89 CYS A O 1
ATOM 756 N N . GLN A 1 90 ? 6.134 -10.825 2.871 1.00 89.00 90 GLN A N 1
ATOM 757 C CA . GLN A 1 90 ? 6.564 -10.779 1.472 1.00 89.00 90 GLN A CA 1
ATOM 758 C C . GLN A 1 90 ? 5.776 -9.752 0.655 1.00 89.00 90 GLN A C 1
ATOM 760 O O . GLN A 1 90 ? 6.274 -9.306 -0.377 1.0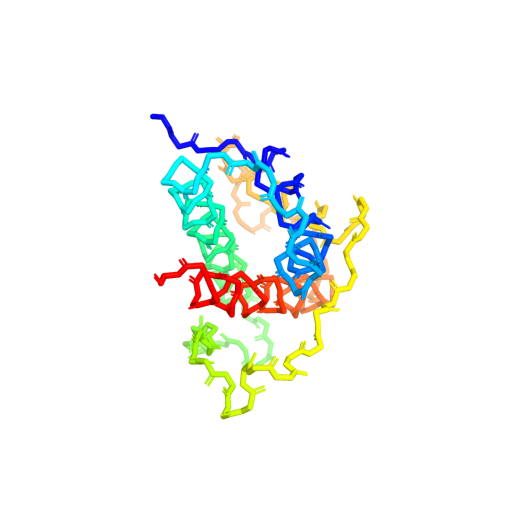0 89.00 90 GLN A O 1
ATOM 765 N N . SER A 1 91 ? 4.606 -9.331 1.137 1.00 89.19 91 SER A N 1
ATOM 766 C CA . SER A 1 91 ? 3.630 -8.528 0.394 1.00 89.19 91 SER A CA 1
ATOM 767 C C . SER A 1 91 ? 4.189 -7.210 -0.155 1.00 89.19 91 SER A C 1
ATOM 769 O O . SER A 1 91 ? 3.875 -6.840 -1.283 1.00 89.19 91 SER A O 1
ATOM 771 N N . PHE A 1 92 ? 5.058 -6.516 0.585 1.00 91.69 92 PHE A N 1
ATOM 772 C CA . PHE A 1 92 ? 5.648 -5.239 0.147 1.00 91.69 92 PHE A CA 1
ATOM 773 C C . PHE A 1 92 ? 7.133 -5.337 -0.220 1.00 91.69 92 PHE A C 1
ATOM 775 O O . PHE A 1 92 ? 7.776 -4.335 -0.536 1.00 91.69 92 PHE A O 1
ATOM 782 N N . ARG A 1 93 ? 7.705 -6.549 -0.206 1.00 90.19 93 ARG A N 1
ATOM 783 C CA . ARG A 1 93 ? 9.155 -6.770 -0.304 1.00 90.19 93 ARG A CA 1
ATOM 784 C C . ARG A 1 93 ? 9.756 -6.223 -1.593 1.00 90.19 93 ARG A C 1
ATOM 786 O O . ARG A 1 93 ? 10.859 -5.676 -1.557 1.00 90.19 93 ARG A O 1
ATOM 793 N N . ILE A 1 94 ? 9.084 -6.410 -2.727 1.00 89.75 94 ILE A N 1
ATOM 794 C CA . ILE A 1 94 ? 9.586 -5.942 -4.024 1.00 89.75 94 ILE A CA 1
ATOM 795 C C . ILE A 1 94 ? 9.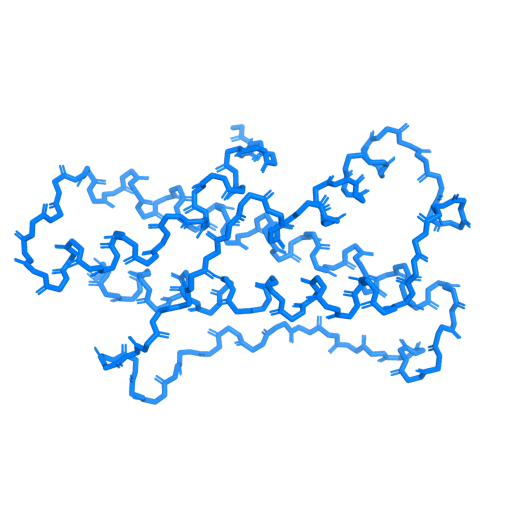541 -4.418 -4.074 1.00 89.75 94 ILE A C 1
ATOM 797 O O . ILE A 1 94 ? 10.522 -3.793 -4.475 1.00 89.75 94 ILE A O 1
ATOM 801 N N . GLY A 1 95 ? 8.463 -3.821 -3.566 1.00 88.12 95 GLY A N 1
ATOM 802 C CA . GLY A 1 95 ? 8.344 -2.372 -3.482 1.00 88.12 95 GLY A CA 1
ATOM 803 C C . GLY A 1 95 ? 9.394 -1.735 -2.591 1.00 88.12 95 GLY A C 1
ATOM 804 O O . GLY A 1 95 ? 10.051 -0.788 -3.019 1.00 88.12 95 GLY A O 1
ATOM 805 N N . CYS A 1 96 ? 9.611 -2.272 -1.389 1.00 89.88 96 CYS A N 1
ATOM 806 C CA . CYS A 1 96 ? 10.632 -1.749 -0.485 1.00 89.88 96 CYS A CA 1
ATOM 807 C C . CYS A 1 96 ? 12.029 -1.862 -1.106 1.00 89.88 96 CYS A C 1
ATOM 809 O O . CYS A 1 96 ? 12.776 -0.890 -1.103 1.00 89.88 96 CYS A O 1
ATOM 811 N N . LYS A 1 97 ? 12.371 -3.012 -1.706 1.00 89.31 97 LYS A N 1
ATOM 812 C CA . LYS A 1 97 ? 13.662 -3.193 -2.394 1.00 89.31 97 LYS A CA 1
ATOM 813 C C . LYS A 1 97 ? 13.870 -2.186 -3.519 1.00 89.31 97 LYS A C 1
ATOM 815 O O . LYS A 1 97 ? 14.971 -1.663 -3.665 1.00 89.31 97 LYS A O 1
ATOM 820 N N . LEU A 1 98 ? 12.835 -1.952 -4.322 1.00 89.31 98 LEU A N 1
ATOM 821 C CA . LEU A 1 98 ? 12.888 -1.019 -5.439 1.00 89.31 98 LEU A CA 1
ATOM 822 C C . LEU A 1 98 ? 13.109 0.405 -4.937 1.00 89.31 98 LEU A C 1
ATOM 824 O O . LEU A 1 98 ? 14.055 1.051 -5.374 1.00 89.31 98 LEU A O 1
ATOM 828 N N . ARG A 1 99 ? 12.314 0.855 -3.963 1.00 88.88 99 ARG A N 1
ATOM 829 C CA . ARG A 1 99 ? 12.458 2.193 -3.383 1.00 88.88 99 ARG A CA 1
ATOM 830 C C . ARG A 1 99 ? 13.833 2.392 -2.743 1.00 88.88 99 ARG A C 1
ATOM 832 O O . ARG A 1 99 ? 14.482 3.391 -3.024 1.00 88.88 99 ARG A O 1
ATOM 839 N N . MET A 1 100 ? 14.327 1.411 -1.984 1.00 88.81 100 MET A N 1
ATOM 840 C CA . MET A 1 100 ? 15.685 1.449 -1.424 1.00 88.81 100 MET A CA 1
ATOM 841 C C . MET A 1 100 ? 16.757 1.568 -2.511 1.00 88.81 100 MET A C 1
ATOM 843 O O . MET A 1 100 ? 17.708 2.328 -2.361 1.00 88.81 100 MET A O 1
ATOM 847 N N . ALA A 1 101 ? 16.625 0.829 -3.615 1.00 89.44 101 ALA A N 1
ATOM 848 C CA . ALA A 1 101 ? 17.583 0.897 -4.711 1.00 89.44 101 ALA A CA 1
ATOM 849 C C . ALA A 1 101 ? 17.612 2.291 -5.364 1.00 89.44 101 ALA A C 1
ATOM 851 O O . ALA A 1 101 ? 18.695 2.810 -5.641 1.00 89.44 101 ALA A O 1
ATOM 852 N N . LEU A 1 102 ? 16.445 2.917 -5.546 1.00 88.31 102 LEU A N 1
ATOM 853 C CA . LEU A 1 102 ? 16.339 4.292 -6.045 1.00 88.31 102 LEU A CA 1
ATOM 854 C C . LEU A 1 102 ? 16.942 5.302 -5.060 1.00 88.31 102 LEU A C 1
ATOM 856 O O . LEU A 1 102 ? 17.706 6.174 -5.466 1.00 88.31 102 LEU A O 1
ATOM 860 N N . GLU A 1 103 ? 16.677 5.150 -3.759 1.00 88.25 103 GLU A N 1
ATOM 861 C CA . GLU A 1 103 ? 17.261 5.990 -2.702 1.00 88.25 103 GLU A CA 1
ATOM 862 C C . GLU A 1 103 ? 18.792 5.862 -2.625 1.00 88.25 103 GLU A C 1
ATOM 864 O O . GLU A 1 103 ? 19.484 6.827 -2.304 1.00 88.25 103 GLU A O 1
ATOM 869 N N . MET A 1 104 ? 19.341 4.697 -2.983 1.00 88.62 104 MET A N 1
ATOM 870 C CA . MET A 1 104 ? 20.784 4.467 -3.122 1.00 88.62 104 MET A CA 1
ATOM 871 C C . MET A 1 104 ? 21.379 5.036 -4.425 1.00 88.62 104 MET A C 1
ATOM 873 O O . MET A 1 10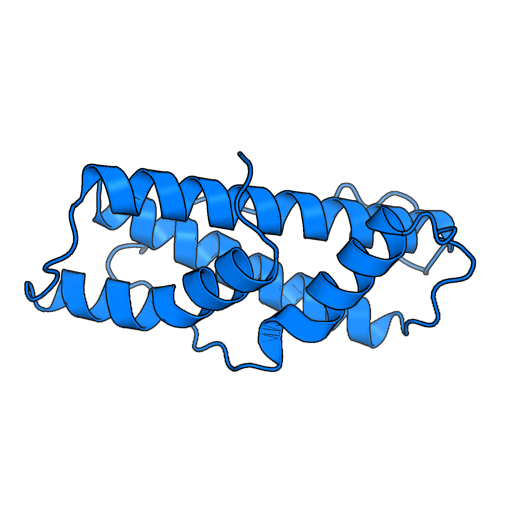4 ? 22.584 4.905 -4.650 1.00 88.62 104 MET A O 1
ATOM 877 N N . GLY A 1 105 ? 20.568 5.654 -5.290 1.00 87.31 105 GLY A N 1
ATOM 878 C CA . GLY A 1 105 ? 21.002 6.239 -6.560 1.00 87.31 105 GLY A CA 1
ATOM 879 C C . GLY A 1 105 ? 21.229 5.219 -7.677 1.00 87.31 105 GLY A C 1
ATOM 880 O O . GLY A 1 105 ? 21.954 5.506 -8.631 1.00 87.31 105 GLY A O 1
ATOM 881 N N . ILE A 1 106 ? 20.654 4.016 -7.570 1.00 88.12 106 ILE A N 1
ATOM 882 C CA . ILE A 1 106 ? 20.705 3.030 -8.651 1.00 88.12 106 ILE A CA 1
ATOM 883 C C . ILE A 1 106 ? 19.763 3.484 -9.767 1.00 88.12 106 ILE A C 1
ATOM 885 O O . ILE A 1 106 ? 18.561 3.609 -9.555 1.00 88.12 106 ILE A O 1
ATOM 889 N N . ASP A 1 107 ? 20.319 3.671 -10.965 1.00 83.62 107 ASP A N 1
ATOM 890 C CA . ASP A 1 107 ? 19.557 4.031 -12.165 1.00 83.62 107 ASP A CA 1
ATOM 891 C C . ASP A 1 107 ? 18.441 3.009 -12.442 1.00 83.62 107 ASP A C 1
ATOM 893 O O . ASP A 1 107 ? 18.652 1.788 -12.434 1.00 83.62 107 ASP A O 1
ATOM 897 N N . GLU A 1 108 ? 17.252 3.521 -12.742 1.00 83.56 108 GLU A N 1
ATOM 898 C CA . GLU A 1 108 ? 16.027 2.777 -13.010 1.00 83.56 108 GLU A CA 1
ATOM 899 C C . GLU A 1 108 ? 16.178 1.758 -14.142 1.00 83.56 108 GLU A C 1
ATOM 901 O O . GLU A 1 108 ? 15.454 0.761 -14.185 1.00 83.56 108 GLU A O 1
ATOM 906 N N . ARG A 1 109 ? 17.124 1.959 -15.065 1.00 78.50 109 ARG A N 1
ATOM 907 C CA . ARG A 1 109 ? 17.453 1.034 -16.161 1.00 78.50 109 ARG A CA 1
ATOM 908 C C . ARG A 1 109 ? 18.278 -0.163 -15.695 1.00 78.50 109 ARG A C 1
ATOM 910 O O . ARG A 1 109 ? 18.213 -1.217 -16.322 1.00 78.50 109 ARG A O 1
ATOM 917 N N . ASN A 1 110 ? 19.007 -0.027 -14.590 1.00 82.62 110 ASN A N 1
ATOM 918 C CA . ASN A 1 110 ? 19.911 -1.051 -14.063 1.00 82.62 110 ASN A CA 1
ATOM 919 C C . ASN A 1 110 ? 19.247 -1.985 -13.037 1.00 82.62 110 ASN A C 1
ATOM 921 O O . ASN A 1 110 ? 19.822 -3.017 -12.685 1.00 82.62 110 ASN A O 1
ATOM 925 N N . LEU A 1 111 ? 18.033 -1.667 -12.574 1.00 83.81 111 LEU A N 1
ATOM 926 C CA . LEU A 1 111 ? 17.289 -2.514 -11.638 1.00 83.81 111 LEU A CA 1
ATOM 927 C C . LEU A 1 111 ? 16.970 -3.889 -12.255 1.00 83.81 111 LEU A C 1
ATOM 929 O O . LEU A 1 111 ? 16.364 -4.001 -13.320 1.00 83.81 111 LEU A O 1
ATOM 933 N N . ARG A 1 112 ? 17.342 -4.980 -11.592 1.00 81.81 112 ARG A N 1
ATOM 934 C CA . ARG A 1 112 ? 16.948 -6.325 -12.038 1.00 81.81 112 ARG A CA 1
ATOM 935 C C . ARG A 1 112 ? 15.604 -6.674 -11.413 1.00 81.81 112 ARG A C 1
ATOM 937 O O . ARG A 1 112 ? 15.567 -7.076 -10.257 1.00 81.81 112 ARG A O 1
ATOM 944 N N . ILE A 1 113 ? 14.530 -6.475 -12.170 1.00 80.88 113 ILE A N 1
ATOM 945 C CA . ILE A 1 113 ? 13.159 -6.763 -11.747 1.00 80.88 113 ILE A CA 1
ATOM 946 C C . ILE A 1 113 ? 12.326 -7.216 -12.947 1.00 80.88 113 ILE A C 1
ATOM 948 O O . ILE A 1 113 ? 12.474 -6.655 -14.041 1.00 80.88 113 ILE A O 1
ATOM 952 N N . ASP A 1 114 ? 11.504 -8.243 -12.747 1.00 86.06 114 ASP A N 1
ATOM 953 C CA . ASP A 1 114 ? 10.566 -8.738 -13.757 1.00 86.06 114 ASP A CA 1
ATOM 954 C C . ASP A 1 114 ? 9.318 -7.835 -13.812 1.00 86.06 114 ASP A C 1
ATOM 956 O O . ASP A 1 114 ? 8.861 -7.314 -12.793 1.00 86.06 114 ASP A O 1
ATOM 960 N N . VAL A 1 115 ? 8.739 -7.664 -15.003 1.00 85.06 115 VAL A N 1
ATOM 9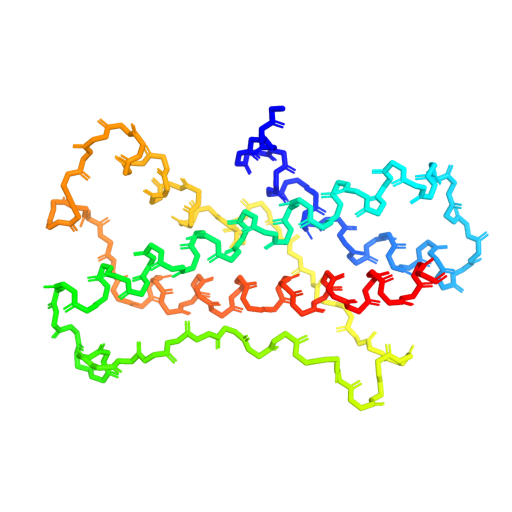61 C CA . VAL A 1 115 ? 7.453 -6.972 -15.177 1.00 85.06 115 VAL A CA 1
ATOM 962 C C . VAL A 1 115 ? 6.359 -7.647 -14.362 1.00 85.06 115 VAL A C 1
ATOM 964 O O . VAL A 1 115 ? 5.570 -6.960 -13.723 1.00 85.06 115 VAL A O 1
ATOM 967 N N . LYS A 1 116 ? 6.369 -8.982 -14.298 1.00 88.50 116 LYS A N 1
ATOM 968 C CA . LYS A 1 116 ? 5.373 -9.739 -13.541 1.00 88.50 116 LYS A CA 1
ATOM 969 C C . LYS A 1 116 ? 5.455 -9.438 -12.041 1.00 88.50 116 LYS A C 1
ATOM 971 O O . LYS A 1 116 ? 4.428 -9.256 -11.397 1.00 88.50 116 LYS A O 1
ATOM 976 N N . GLU A 1 117 ? 6.668 -9.332 -11.497 1.00 88.50 117 GLU A N 1
ATOM 977 C CA . GLU A 1 117 ? 6.879 -8.967 -10.089 1.00 88.50 117 GLU A CA 1
ATOM 978 C C . GLU A 1 117 ? 6.395 -7.540 -9.799 1.00 88.50 117 GLU A C 1
ATOM 980 O O . GLU A 1 117 ? 5.811 -7.288 -8.747 1.00 88.50 117 GLU A O 1
ATOM 985 N N . LEU A 1 118 ? 6.609 -6.605 -10.733 1.00 87.62 118 LEU A N 1
ATOM 986 C CA . LEU A 1 118 ? 6.101 -5.236 -10.618 1.00 87.62 118 LEU A CA 1
ATOM 987 C C . LEU A 1 118 ? 4.574 -5.183 -10.665 1.00 87.62 118 LEU A C 1
ATOM 989 O O . LEU A 1 118 ? 3.971 -4.489 -9.853 1.00 87.62 118 LEU A O 1
ATOM 993 N N . GLU A 1 119 ? 3.942 -5.914 -11.580 1.00 88.19 119 GLU A N 1
ATOM 994 C CA . GLU A 1 119 ? 2.482 -5.978 -11.700 1.00 88.19 119 GLU A CA 1
ATOM 995 C C . GLU A 1 119 ? 1.831 -6.573 -10.444 1.00 88.19 119 GLU A C 1
ATOM 997 O O . GLU A 1 119 ? 0.866 -6.015 -9.914 1.00 88.19 119 GLU A O 1
ATOM 1002 N N . GLU A 1 120 ? 2.386 -7.672 -9.924 1.00 90.56 120 GLU A N 1
ATOM 1003 C CA . GLU A 1 120 ? 1.937 -8.289 -8.673 1.00 90.56 120 GLU A CA 1
ATOM 1004 C C . GLU A 1 120 ? 2.099 -7.322 -7.495 1.00 90.56 120 GLU A C 1
ATOM 1006 O O . GLU A 1 120 ? 1.164 -7.121 -6.716 1.00 90.56 120 GLU A O 1
ATOM 1011 N N . GLN A 1 121 ? 3.251 -6.656 -7.395 1.00 91.75 121 GLN A N 1
ATOM 1012 C CA . GLN A 1 121 ? 3.508 -5.689 -6.335 1.00 91.75 121 GLN A CA 1
ATOM 1013 C C . GLN A 1 121 ? 2.590 -4.461 -6.424 1.00 91.75 121 GLN A C 1
ATOM 1015 O O . GLN A 1 121 ? 2.124 -3.981 -5.388 1.00 91.75 121 GLN A O 1
ATOM 1020 N N . MET A 1 122 ? 2.297 -3.975 -7.633 1.00 89.75 122 MET A N 1
ATOM 1021 C CA . MET A 1 122 ? 1.346 -2.887 -7.869 1.00 89.75 122 MET A CA 1
ATOM 1022 C C . MET A 1 122 ? -0.057 -3.272 -7.408 1.00 89.75 122 MET A C 1
ATOM 1024 O O . MET A 1 122 ? -0.715 -2.481 -6.737 1.00 89.75 122 MET A O 1
ATOM 1028 N N . LYS A 1 123 ? -0.508 -4.497 -7.693 1.00 90.56 123 LYS A N 1
ATOM 1029 C CA . LYS A 1 123 ? -1.796 -4.986 -7.188 1.00 90.56 123 LYS A CA 1
ATOM 1030 C C . LYS A 1 123 ? -1.836 -4.972 -5.656 1.00 90.56 123 LYS A C 1
ATOM 1032 O O . LYS A 1 123 ? -2.772 -4.425 -5.081 1.00 90.56 123 LYS A O 1
ATOM 1037 N N . VAL A 1 124 ? -0.802 -5.511 -5.009 1.00 93.12 124 VAL A N 1
ATOM 1038 C CA . VAL A 1 124 ? -0.717 -5.570 -3.540 1.00 93.12 124 VAL A CA 1
ATOM 1039 C C . VAL A 1 124 ? -0.694 -4.173 -2.910 1.00 93.12 124 VAL A C 1
ATOM 1041 O O . VAL A 1 124 ? -1.370 -3.942 -1.910 1.00 93.12 124 VAL A O 1
ATOM 1044 N N . LEU A 1 125 ? 0.041 -3.224 -3.499 1.00 92.12 125 LEU A N 1
ATOM 1045 C CA . LEU A 1 125 ? 0.040 -1.831 -3.042 1.00 92.12 125 LEU A CA 1
ATOM 1046 C C . LEU A 1 125 ? -1.340 -1.186 -3.198 1.00 92.12 125 LEU A C 1
ATOM 1048 O O . LEU A 1 125 ? -1.800 -0.526 -2.270 1.00 92.12 125 LEU A O 1
ATOM 1052 N N . GLY A 1 126 ? -2.017 -1.410 -4.326 1.00 91.50 126 GLY A N 1
ATO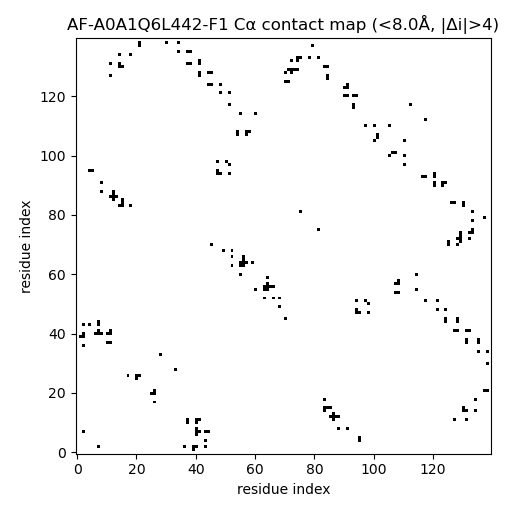M 1053 C CA . GLY A 1 126 ? -3.369 -0.901 -4.557 1.00 91.50 126 GLY A CA 1
ATOM 1054 C C . GLY A 1 126 ? -4.373 -1.419 -3.530 1.00 91.50 126 GLY A C 1
ATOM 1055 O O . GLY A 1 126 ? -5.133 -0.636 -2.960 1.00 91.50 126 GLY A O 1
ATOM 1056 N N . ASP A 1 127 ? -4.319 -2.719 -3.236 1.00 92.69 127 ASP A N 1
ATOM 1057 C CA . ASP A 1 127 ? -5.130 -3.351 -2.194 1.00 92.69 127 ASP A CA 1
ATOM 1058 C C . ASP A 1 127 ? -4.864 -2.730 -0.814 1.00 92.69 127 ASP A C 1
ATOM 1060 O O . ASP A 1 127 ? -5.799 -2.367 -0.102 1.00 92.69 127 ASP A O 1
ATOM 1064 N N . ALA A 1 128 ? -3.594 -2.538 -0.452 1.00 94.19 128 ALA A N 1
ATOM 1065 C CA . ALA A 1 128 ? -3.212 -1.955 0.832 1.00 94.19 128 ALA A CA 1
ATOM 1066 C C . ALA A 1 128 ? -3.616 -0.478 0.966 1.00 94.19 128 ALA A C 1
ATOM 1068 O O . ALA A 1 128 ? -4.015 -0.037 2.046 1.00 94.19 128 ALA A O 1
ATOM 1069 N N . ILE A 1 129 ? -3.531 0.289 -0.123 1.00 93.56 129 ILE A N 1
ATOM 1070 C CA . ILE A 1 129 ? -3.942 1.697 -0.172 1.00 93.56 129 ILE A CA 1
ATOM 1071 C C . ILE A 1 129 ? -5.456 1.821 -0.002 1.00 93.56 129 ILE A C 1
ATOM 1073 O O . ILE A 1 129 ? -5.905 2.676 0.766 1.00 93.56 129 ILE A O 1
ATOM 1077 N N . GLN A 1 130 ? -6.233 0.959 -0.665 1.00 92.88 130 GLN A N 1
ATOM 1078 C CA . GLN A 1 130 ? -7.687 0.926 -0.520 1.00 92.88 130 GLN A CA 1
ATOM 1079 C C . GLN A 1 130 ? -8.104 0.503 0.893 1.00 92.88 130 GLN A C 1
ATOM 1081 O O . GLN A 1 130 ? -8.941 1.163 1.503 1.00 92.88 130 GLN A O 1
ATOM 1086 N N . ASP A 1 131 ? -7.503 -0.558 1.438 1.00 94.75 131 ASP A N 1
ATOM 1087 C CA . ASP A 1 131 ? -7.770 -1.006 2.809 1.00 94.75 131 ASP A CA 1
ATOM 1088 C C . ASP A 1 131 ? -7.451 0.101 3.824 1.00 94.75 131 ASP A C 1
ATOM 1090 O O . ASP A 1 131 ? -8.221 0.349 4.754 1.00 94.75 131 ASP A O 1
ATOM 1094 N N . SER A 1 132 ? -6.345 0.817 3.615 1.00 94.44 132 SER A N 1
ATOM 1095 C CA . SER A 1 132 ? -5.973 1.960 4.451 1.00 94.44 132 SER A CA 1
ATOM 1096 C C . SER A 1 132 ? -7.007 3.082 4.373 1.00 94.44 132 SER A C 1
ATOM 1098 O O . SER A 1 132 ? -7.376 3.621 5.413 1.00 94.44 132 SER A O 1
ATOM 1100 N N . GLU A 1 133 ? -7.519 3.399 3.181 1.00 94.31 133 GLU A N 1
ATOM 1101 C CA . GLU A 1 133 ? -8.549 4.431 3.000 1.00 94.31 133 GLU A CA 1
ATOM 1102 C C . GLU A 1 133 ? -9.840 4.082 3.743 1.00 94.31 133 GLU A C 1
ATOM 1104 O O . GLU A 1 133 ? -10.418 4.915 4.443 1.00 94.31 133 GLU A O 1
ATOM 1109 N N . VAL A 1 134 ? -10.278 2.826 3.644 1.00 94.50 134 VAL A N 1
ATOM 1110 C CA . VAL A 1 134 ? -11.474 2.367 4.352 1.00 94.50 134 VAL A CA 1
ATOM 1111 C C . VAL A 1 134 ? -11.281 2.470 5.862 1.00 94.50 134 VAL A C 1
ATOM 1113 O O . VAL A 1 134 ? -12.175 2.955 6.557 1.00 94.50 134 VAL A O 1
ATOM 1116 N N . LEU A 1 135 ? -10.118 2.075 6.389 1.00 94.81 135 LEU A N 1
ATOM 1117 C CA . LEU A 1 135 ? -9.846 2.198 7.821 1.00 94.81 135 LEU A CA 1
ATOM 1118 C C . LEU A 1 135 ? -9.744 3.662 8.272 1.00 94.81 135 LEU A C 1
ATOM 1120 O O . LEU A 1 135 ? -10.253 3.992 9.343 1.00 94.81 135 LEU A O 1
ATOM 1124 N N . ILE A 1 136 ? -9.148 4.547 7.464 1.00 94.38 136 ILE A N 1
ATOM 1125 C CA . ILE A 1 136 ? -9.175 5.998 7.710 1.00 94.38 136 ILE A CA 1
ATOM 1126 C C . ILE A 1 136 ? -10.627 6.448 7.851 1.00 94.38 136 ILE A C 1
ATOM 1128 O O . ILE A 1 136 ? -10.967 7.082 8.846 1.00 94.38 136 ILE A O 1
ATOM 1132 N N . LYS A 1 137 ? -11.501 6.050 6.922 1.00 93.88 137 LYS A N 1
ATOM 1133 C CA . LYS A 1 137 ? -12.912 6.436 6.955 1.00 93.88 137 LYS A CA 1
ATOM 1134 C C . LYS A 1 137 ? -13.680 5.874 8.150 1.00 93.88 137 LYS A C 1
ATOM 1136 O O . LYS A 1 137 ? -14.563 6.546 8.668 1.00 93.88 137 LYS A O 1
ATOM 1141 N N . MET A 1 138 ? -13.370 4.651 8.576 1.00 93.00 138 MET A N 1
ATOM 1142 C CA . MET A 1 138 ? -13.958 4.047 9.778 1.00 93.00 138 MET A CA 1
ATOM 1143 C C . MET A 1 138 ? -13.530 4.765 11.058 1.00 93.00 138 MET A C 1
ATOM 1145 O O . MET A 1 138 ? -14.263 4.758 12.046 1.00 93.00 138 MET A O 1
ATOM 1149 N N . LEU A 1 139 ? -12.323 5.326 11.052 1.00 91.94 139 LEU A N 1
ATOM 1150 C CA . LEU A 1 139 ? -11.775 6.049 12.179 1.00 91.94 139 LEU A CA 1
ATOM 1151 C C . LEU A 1 139 ? -12.165 7.526 12.157 1.00 91.94 139 LEU A C 1
ATOM 1153 O O . LEU A 1 139 ? -12.250 8.081 13.229 1.00 91.94 139 LEU A O 1
ATOM 1157 N N . GLU A 1 140 ? -12.422 8.201 11.043 1.00 90.38 140 GLU A N 1
ATOM 1158 C CA . GLU A 1 140 ? -12.884 9.608 11.069 1.00 90.38 140 GLU A CA 1
ATOM 1159 C C . GLU A 1 140 ? -14.291 9.766 11.671 1.00 90.38 140 GLU A C 1
ATOM 1161 O O . GLU A 1 140 ? -14.374 10.386 12.762 1.00 90.38 140 GLU A O 1
#

Sequence (140 aa):
MAMSLEQTDHFLRHVKMHADEVKLGTFKKDKEDYLKKLKEAQKVALEMSHDMIYILRLRKFKGYENADFSFNITLPDDWKNHEFRTFDCQSFRIGCKLRMALEMGIDERNLRIDVKELEEQMKVLGDAIQDSEVLIKMLE

Foldseek 3Di:
DQQAPVRLLVLLQCLQVQVVCLVVVNNDDDLVVNLVSLVSSLVVLQVLLVLLLVLCCVVVPPPSVPDPDDQPLDADPPLVPDDQDHDDPVLQVVSNVSVVCVVVVNDSVPDPDDPVRSVSNSVSSSSSSNSSSSSSVSSD

Mean predicted aligned error: 4.61 Å

Secondary structure (DSSP, 8-state):
-PPPHHHHHHHHHTHHHHHHHHHTT---S-HHHHHHHHHHHHHHHHHHHHHHHHHHHHTT-TT-TT-------PPPTTGGG--PPP--TTTTHHHHHHHHHHHTT--TTT----HHHHHHHHHHHHHHHHHHHHHHHHH-

Solvent-accessible surface area (backbone atoms only — not comparable to full-atom values): 8250 Å² total; per-residue (Å²): 129,82,80,49,65,68,56,28,48,58,50,58,44,40,45,38,62,52,45,51,24,51,76,71,72,64,61,79,69,62,63,70,65,48,50,53,51,49,56,49,33,41,49,51,49,50,53,49,45,51,55,51,52,49,44,38,29,76,69,56,41,90,88,30,68,79,58,82,79,72,73,77,65,70,75,58,96,60,48,89,75,56,82,64,68,88,51,60,91,64,55,51,46,66,50,48,53,50,49,52,40,49,76,71,66,50,56,74,86,73,61,92,74,57,70,66,59,50,53,54,37,48,52,46,44,45,54,48,39,38,47,46,48,41,46,49,62,74,65,108

Nearest PDB structures (foldseek):
  7zxk-assembly1_A  TM=2.784E-01  e=6.983E+00  Homo sapiens
  1rtw-assembly1_D  TM=2.626E-01  e=8.085E+00  Pyrococcus furiosus DSM 3638

pLDDT: mean 88.29, std 7.63, range [47.09, 96.19]

Radius of gyration: 15.74 Å; Cα contacts (8 Å, |Δi|>4): 130; chains: 1; bounding box: 41×24×46 Å